Protein AF-A0A9D3VKT8-F1 (afdb_monomer_lite)

InterPro domains:
  IPR038005 Virus X resistance protein-like, coiled-coil domain [cd14798] (4-94)
  IPR041118 Disease resistance, N-terminal [PF18052] (5-88)

Secondary structure (DSSP, 8-state):
-TTHHHHHHHHHHHHS-HHHHHHTT-HHHHHHHHHHHHHHHHHHHHHHHHT---HHHHHHHHHHHHHHHHHHHHHHHHHHHHHHHHHHHHHHHHHHHS--

Foldseek 3Di:
DLLPLLVLLLVLLVVPDPVLCVVVVNNVVSVVLNVVSVVLNVLVVVCVVVVDPDPVSVVSSVVSSVVSVVSSVVSVVVVVVSVVVVVVVVVVVVVVVVVD

Radius of gyration: 18.7 Å; chains: 1; bounding box: 42×17×60 Å

Organism: NCBI:txid47602

pLDDT: mean 78.53, std 13.2, range [42.81, 93.44]

Sequence (100 aa):
MEFSAISSALETIGELTQEVTSLWGVDEQVQGLANELRWMQSFLQVADARRVDHEVIRTSVVEIRELAYDAEDVIETFSLKVASKRKDGFSNCIKGLLVS

Structure (mmCIF, N/CA/C/O backbone):
data_AF-A0A9D3VKT8-F1
#
_entry.id   AF-A0A9D3VKT8-F1
#
loop_
_atom_site.group_PDB
_atom_site.id
_atom_site.type_symbol
_atom_site.label_atom_id
_atom_site.label_alt_id
_atom_site.label_comp_id
_atom_site.label_asym_id
_atom_site.label_entity_id
_atom_site.label_seq_id
_atom_site.pdbx_PDB_ins_code
_atom_site.Cartn_x
_atom_site.Cartn_y
_atom_site.Cartn_z
_atom_site.occupancy
_atom_site.B_iso_or_equiv
_atom_site.auth_seq_id
_atom_site.auth_comp_id
_atom_site.auth_asym_id
_atom_site.auth_atom_id
_atom_site.pdbx_PDB_model_num
ATOM 1 N N . MET A 1 1 ? -4.086 5.255 -14.704 1.00 56.19 1 MET A N 1
ATOM 2 C CA . MET A 1 1 ? -4.816 4.213 -13.950 1.00 56.19 1 MET A CA 1
ATOM 3 C C . MET A 1 1 ? -3.888 3.434 -13.017 1.00 56.19 1 MET A C 1
ATOM 5 O O . MET A 1 1 ? -4.336 3.047 -11.958 1.00 56.19 1 MET A O 1
ATOM 9 N N . GLU A 1 2 ? -2.594 3.277 -13.324 1.00 59.78 2 GLU A N 1
ATOM 10 C CA . GLU A 1 2 ? -1.661 2.483 -12.488 1.00 59.78 2 GLU A CA 1
ATOM 11 C C . GLU A 1 2 ? -1.359 3.079 -11.105 1.00 59.78 2 GLU A C 1
ATOM 13 O O . GLU A 1 2 ? -1.032 2.360 -10.173 1.00 59.78 2 GLU A O 1
ATOM 18 N N . PHE A 1 3 ? -1.526 4.392 -10.956 1.00 71.06 3 PHE A N 1
ATOM 19 C CA . PHE A 1 3 ? -1.259 5.099 -9.705 1.00 71.06 3 PHE A CA 1
ATOM 20 C C . PHE A 1 3 ? -2.455 5.153 -8.746 1.00 71.06 3 PHE A C 1
ATOM 22 O O . PHE A 1 3 ? -2.276 5.540 -7.595 1.00 71.06 3 PHE A O 1
ATOM 29 N N . SER A 1 4 ? -3.676 4.834 -9.199 1.00 80.38 4 SER A N 1
ATOM 30 C CA . SER A 1 4 ? -4.877 5.103 -8.394 1.00 80.38 4 SER A CA 1
ATOM 31 C C . SER A 1 4 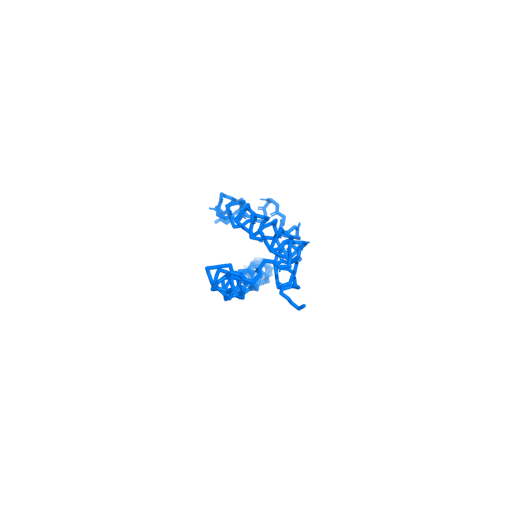? -5.021 4.149 -7.214 1.00 80.38 4 SER A C 1
ATOM 33 O O . SER A 1 4 ? -5.331 4.619 -6.129 1.00 80.38 4 SER A O 1
ATOM 35 N N . ALA A 1 5 ? -4.740 2.856 -7.402 1.00 79.88 5 ALA A N 1
ATOM 36 C CA . ALA A 1 5 ? -4.826 1.862 -6.329 1.00 79.88 5 ALA A CA 1
ATOM 37 C C . ALA A 1 5 ? -3.805 2.146 -5.214 1.00 79.88 5 ALA A C 1
ATOM 39 O O . ALA A 1 5 ? -4.155 2.206 -4.043 1.00 79.88 5 ALA A O 1
ATOM 40 N N . ILE A 1 6 ? -2.551 2.444 -5.578 1.00 84.56 6 ILE A N 1
ATOM 41 C CA . ILE A 1 6 ? -1.500 2.767 -4.600 1.00 84.56 6 ILE A CA 1
ATOM 42 C C . ILE A 1 6 ? -1.835 4.041 -3.816 1.00 84.56 6 ILE A C 1
ATOM 44 O O . ILE A 1 6 ? -1.652 4.083 -2.602 1.00 84.56 6 ILE A O 1
ATOM 48 N N . SER A 1 7 ? -2.328 5.084 -4.491 1.00 87.19 7 SER A N 1
ATOM 49 C CA . SER A 1 7 ? -2.732 6.321 -3.814 1.00 87.19 7 SER A CA 1
ATOM 50 C C . SER A 1 7 ? -3.936 6.103 -2.891 1.00 87.19 7 SER A C 1
ATOM 52 O O . SER A 1 7 ? -3.904 6.598 -1.770 1.00 87.19 7 SER A O 1
ATOM 54 N N . SER A 1 8 ? -4.938 5.334 -3.335 1.00 85.19 8 SER A N 1
ATOM 55 C CA . SER A 1 8 ? -6.107 4.928 -2.536 1.00 85.19 8 SER A CA 1
ATOM 56 C C . SER A 1 8 ? -5.671 4.195 -1.263 1.00 85.19 8 SER A C 1
ATOM 58 O O . SER A 1 8 ? -5.965 4.633 -0.153 1.00 85.19 8 SER A O 1
ATOM 60 N N . ALA A 1 9 ? -4.840 3.159 -1.407 1.00 85.56 9 ALA A N 1
ATOM 61 C CA . ALA A 1 9 ? -4.314 2.385 -0.287 1.00 85.56 9 ALA A CA 1
ATOM 62 C C . ALA A 1 9 ? -3.502 3.245 0.704 1.00 85.56 9 ALA A C 1
ATOM 64 O O . ALA A 1 9 ? -3.639 3.094 1.919 1.00 85.56 9 ALA A O 1
ATOM 65 N N . LEU A 1 10 ? -2.675 4.175 0.209 1.00 88.12 10 LEU A N 1
ATOM 66 C CA . LEU A 1 10 ? -1.919 5.104 1.058 1.00 88.12 10 LEU A CA 1
ATOM 67 C C . LEU A 1 10 ? -2.823 6.094 1.804 1.00 88.12 10 LEU A C 1
ATOM 69 O O . LEU A 1 10 ? -2.529 6.420 2.955 1.00 88.12 10 LEU A O 1
ATOM 73 N N . GLU A 1 11 ? -3.896 6.568 1.171 1.00 88.38 11 GLU A N 1
ATOM 74 C CA . GLU A 1 11 ? -4.901 7.424 1.805 1.00 88.38 11 GLU A CA 1
ATOM 75 C C . GLU A 1 11 ? -5.608 6.667 2.930 1.00 88.38 11 GLU A C 1
ATOM 77 O O . GLU A 1 11 ? -5.607 7.133 4.068 1.00 88.38 11 GLU A O 1
ATOM 82 N N . THR A 1 12 ? -6.085 5.447 2.663 1.00 85.44 12 THR A N 1
ATOM 83 C CA . THR A 1 12 ? -6.739 4.614 3.680 1.00 85.44 12 THR A CA 1
ATOM 84 C C . THR A 1 12 ? -5.802 4.278 4.842 1.00 85.44 12 THR A C 1
ATOM 86 O O . THR A 1 12 ? -6.212 4.353 5.998 1.00 85.44 12 THR A O 1
ATOM 89 N N . ILE A 1 13 ? -4.523 3.973 4.582 1.00 86.62 13 ILE A N 1
ATOM 90 C CA . ILE A 1 13 ? -3.531 3.798 5.657 1.00 86.62 13 ILE A CA 1
ATOM 91 C C . ILE A 1 13 ? -3.358 5.089 6.468 1.00 86.62 13 ILE A C 1
ATOM 93 O O . ILE A 1 13 ? -3.217 5.023 7.685 1.00 86.62 13 ILE A O 1
ATOM 97 N N . GLY A 1 14 ? -3.379 6.258 5.824 1.00 84.81 14 GLY A N 1
ATOM 98 C CA . GLY A 1 14 ? -3.310 7.549 6.511 1.00 84.81 14 GLY A CA 1
ATOM 99 C C . GLY A 1 14 ? -4.507 7.824 7.427 1.00 84.81 14 GLY A C 1
ATOM 100 O O . GLY A 1 14 ? -4.358 8.509 8.438 1.00 84.81 14 GLY A O 1
ATOM 101 N N . GLU A 1 15 ? -5.676 7.274 7.103 1.00 85.06 15 GLU A N 1
ATOM 102 C CA . GLU A 1 15 ? -6.887 7.369 7.926 1.00 85.06 15 GLU A CA 1
ATOM 103 C C . GLU A 1 15 ? -6.898 6.383 9.107 1.00 85.06 15 GLU A C 1
ATOM 105 O O . GLU A 1 15 ? -7.598 6.613 10.102 1.00 85.06 15 GLU A O 1
ATOM 110 N N . LEU A 1 16 ? -6.109 5.304 9.046 1.00 81.19 16 LEU A N 1
ATOM 111 C CA . LEU A 1 16 ? -5.917 4.407 10.183 1.00 81.19 16 LEU A CA 1
ATOM 112 C C . LEU A 1 16 ? -5.170 5.154 11.297 1.00 81.19 16 LEU A C 1
ATOM 114 O O . LEU A 1 16 ? -3.996 5.497 11.177 1.00 81.19 16 LEU A O 1
ATOM 118 N N . THR A 1 17 ? -5.847 5.407 12.420 1.00 77.69 17 THR A N 1
ATOM 119 C CA . THR A 1 17 ? -5.206 6.091 13.548 1.00 77.69 17 THR A CA 1
ATOM 120 C C . THR A 1 17 ? -4.168 5.186 14.212 1.00 77.69 17 THR A C 1
ATOM 122 O O . THR A 1 17 ? -4.423 4.003 14.442 1.00 77.69 17 THR A O 1
ATOM 125 N N . GLN A 1 18 ? -3.030 5.764 14.610 1.00 79.06 18 GLN A N 1
ATOM 126 C CA . GLN A 1 18 ? -1.968 5.050 15.335 1.00 79.06 18 GLN A CA 1
ATOM 127 C C . GLN A 1 18 ? -2.495 4.338 16.597 1.00 79.06 18 GLN A C 1
ATOM 129 O O . GLN A 1 18 ? -2.044 3.263 16.968 1.00 79.06 18 GLN A O 1
ATOM 134 N N . GLU A 1 19 ? -3.494 4.918 17.262 1.00 76.19 19 GLU A N 1
ATOM 135 C CA . GLU A 1 19 ? -4.140 4.308 18.428 1.00 76.19 19 GLU A CA 1
ATOM 136 C C . GLU A 1 19 ? -4.863 2.995 18.080 1.00 76.19 19 GLU A C 1
ATOM 138 O O . GLU A 1 19 ? -4.830 2.041 18.855 1.00 76.19 19 GLU A O 1
ATOM 143 N N . VAL A 1 20 ? -5.497 2.918 16.905 1.00 78.00 20 VAL A N 1
ATOM 144 C CA . VAL A 1 20 ? -6.151 1.693 16.427 1.00 78.00 20 VAL A CA 1
ATOM 145 C C . VAL A 1 20 ? -5.114 0.650 16.064 1.00 78.00 20 VAL A C 1
ATOM 147 O O . VAL A 1 20 ? -5.234 -0.492 16.494 1.00 78.00 20 VAL A O 1
ATOM 150 N N . THR A 1 21 ? -4.101 1.014 15.290 1.00 82.25 21 THR A N 1
ATOM 151 C CA . THR A 1 21 ? -3.068 0.057 14.888 1.00 82.25 21 THR A CA 1
ATOM 152 C C . THR A 1 21 ? -2.314 -0.477 16.106 1.00 82.25 21 THR A C 1
ATOM 154 O O . THR A 1 21 ? -2.068 -1.680 16.177 1.00 82.25 21 THR A O 1
ATOM 157 N N . SER A 1 22 ? -2.104 0.358 17.127 1.00 82.94 22 SER A N 1
ATOM 158 C CA . SER A 1 22 ? -1.445 -0.034 18.372 1.00 82.94 22 SER A CA 1
ATOM 159 C C . SER A 1 22 ? -2.307 -0.903 19.273 1.00 82.94 22 SER A C 1
ATOM 161 O O . SER A 1 22 ? -1.841 -1.931 19.765 1.00 82.94 22 SER A O 1
ATOM 163 N N . LEU A 1 23 ? -3.599 -0.585 19.410 1.00 84.81 23 LEU A N 1
ATOM 164 C CA . LEU A 1 23 ? -4.553 -1.433 20.132 1.00 84.81 23 LEU A CA 1
ATOM 165 C C . LEU A 1 23 ? -4.610 -2.856 19.556 1.00 84.81 23 LEU A C 1
ATOM 167 O O . LEU A 1 23 ? -4.815 -3.820 20.291 1.00 84.81 23 LEU A O 1
ATOM 171 N N . TRP A 1 24 ? -4.444 -2.978 18.240 1.00 83.62 24 TRP A N 1
ATOM 172 C CA . TRP A 1 24 ? -4.461 -4.251 17.526 1.00 83.62 24 TRP A CA 1
ATOM 173 C C . TRP A 1 24 ? -3.067 -4.874 17.354 1.00 83.62 24 TRP A C 1
ATOM 175 O O . TRP A 1 24 ? -2.976 -5.996 16.860 1.00 83.62 24 TRP A O 1
ATOM 185 N N . GLY A 1 25 ? -2.002 -4.189 17.789 1.00 88.06 25 GLY A N 1
ATOM 186 C CA . GLY A 1 25 ? -0.619 -4.664 17.715 1.00 88.06 25 GLY A CA 1
ATOM 187 C C . GLY A 1 25 ? -0.078 -4.798 16.289 1.00 88.06 25 GLY A C 1
ATOM 188 O O . GLY A 1 25 ? 0.735 -5.684 16.039 1.00 88.06 25 GLY A O 1
ATOM 189 N N . VAL A 1 26 ? -0.558 -3.966 15.358 1.00 87.38 26 VAL A N 1
ATOM 190 C CA . VAL A 1 26 ? -0.229 -4.036 13.922 1.00 87.38 26 VAL A CA 1
ATOM 191 C C . VAL A 1 26 ? 0.535 -2.814 13.388 1.00 87.38 26 VAL A C 1
ATOM 193 O O . VAL A 1 26 ? 0.618 -2.616 12.177 1.00 87.38 26 VAL A O 1
ATOM 196 N N . ASP A 1 27 ? 1.077 -1.968 14.269 1.00 87.38 27 ASP A N 1
ATOM 197 C CA . ASP A 1 27 ? 1.757 -0.719 13.885 1.00 87.38 27 ASP A CA 1
ATOM 198 C C . ASP A 1 27 ? 2.903 -0.943 12.887 1.00 87.38 27 ASP A C 1
ATOM 200 O O . ASP A 1 27 ? 3.002 -0.249 11.874 1.00 87.38 27 ASP A O 1
ATOM 204 N N . GLU A 1 28 ? 3.762 -1.931 13.151 1.00 90.62 28 GLU A N 1
ATOM 205 C CA . GLU A 1 28 ? 4.928 -2.221 12.309 1.00 90.62 28 GLU A CA 1
ATOM 206 C C . GLU A 1 28 ? 4.517 -2.720 10.921 1.00 90.62 28 GLU A C 1
ATOM 208 O O . GLU A 1 28 ? 5.114 -2.325 9.920 1.00 90.62 28 GLU A O 1
ATOM 213 N N . GLN A 1 29 ? 3.472 -3.546 10.843 1.00 89.94 29 GLN A N 1
ATOM 214 C CA . GLN A 1 29 ? 2.952 -4.091 9.591 1.00 89.94 29 GLN A CA 1
ATOM 215 C C . GLN A 1 29 ? 2.327 -2.987 8.738 1.00 89.94 29 GLN A C 1
ATOM 217 O O . GLN A 1 29 ? 2.594 -2.912 7.540 1.00 89.94 29 GLN A O 1
ATOM 222 N N . VAL A 1 30 ? 1.543 -2.097 9.355 1.00 88.06 30 VAL A N 1
ATOM 223 C CA . VAL A 1 30 ? 0.933 -0.953 8.663 1.00 88.06 30 VAL A CA 1
ATOM 224 C C . VAL A 1 30 ? 2.010 0.005 8.155 1.00 88.06 30 VAL A C 1
ATOM 226 O O . VAL A 1 30 ? 1.962 0.434 7.001 1.00 88.06 30 VAL A O 1
ATOM 229 N N . GLN A 1 31 ? 3.029 0.295 8.969 1.00 90.50 31 GLN A N 1
ATOM 230 C CA . GLN A 1 31 ? 4.145 1.141 8.552 1.00 90.50 31 GLN A CA 1
ATOM 231 C C . GLN A 1 31 ? 4.988 0.491 7.442 1.00 90.50 31 GLN A C 1
ATOM 233 O O . GLN A 1 31 ? 5.420 1.186 6.519 1.00 90.50 31 GLN A O 1
ATOM 238 N N . GLY A 1 32 ? 5.216 -0.823 7.513 1.00 91.94 32 GLY A N 1
ATOM 239 C CA . GLY A 1 32 ? 5.910 -1.595 6.482 1.00 91.94 32 GLY A CA 1
ATOM 240 C C . GLY A 1 32 ? 5.188 -1.522 5.140 1.00 91.94 32 GLY A C 1
ATOM 241 O O . GLY A 1 32 ? 5.786 -1.106 4.147 1.00 91.94 32 GLY A O 1
ATOM 242 N N . LEU A 1 33 ? 3.882 -1.797 5.136 1.00 90.25 33 LEU A N 1
ATOM 243 C CA . LEU A 1 33 ? 3.048 -1.719 3.937 1.00 90.25 33 LEU A CA 1
ATOM 244 C C . LEU A 1 33 ? 3.041 -0.305 3.336 1.00 90.25 33 LEU A C 1
ATOM 246 O O . LEU A 1 33 ? 3.207 -0.137 2.129 1.00 90.25 33 LEU A O 1
ATOM 250 N N . ALA A 1 34 ? 2.939 0.734 4.171 1.00 90.56 34 ALA A N 1
ATOM 251 C CA . ALA A 1 34 ? 3.004 2.122 3.712 1.00 90.56 34 ALA A CA 1
ATOM 252 C C . ALA A 1 34 ? 4.346 2.470 3.047 1.00 90.56 34 ALA A C 1
ATOM 254 O O . ALA A 1 34 ? 4.394 3.277 2.115 1.00 90.56 34 ALA A O 1
ATOM 255 N N . ASN A 1 35 ? 5.449 1.903 3.540 1.00 93.44 35 ASN A N 1
ATOM 256 C CA . ASN A 1 35 ? 6.776 2.122 2.971 1.00 93.44 35 ASN A CA 1
ATOM 257 C C . ASN A 1 35 ? 6.925 1.411 1.620 1.00 93.44 35 ASN A C 1
ATOM 259 O O . ASN A 1 35 ? 7.426 2.017 0.672 1.00 93.44 35 ASN A O 1
ATOM 263 N N . GLU A 1 36 ? 6.452 0.169 1.512 1.00 91.31 36 GLU A N 1
ATOM 264 C CA . GLU A 1 36 ? 6.462 -0.595 0.260 1.00 91.31 36 GLU A CA 1
ATOM 265 C C . GLU A 1 36 ? 5.602 0.079 -0.815 1.00 91.31 36 GLU A C 1
ATOM 267 O O . GLU A 1 36 ? 6.081 0.315 -1.925 1.00 91.31 36 GLU A O 1
ATOM 272 N N . LEU A 1 37 ? 4.387 0.516 -0.471 1.00 90.44 37 LEU A N 1
ATOM 273 C CA . LEU A 1 37 ? 3.502 1.241 -1.388 1.00 90.44 37 LEU A CA 1
ATOM 274 C C . LEU A 1 37 ? 4.119 2.562 -1.877 1.00 90.44 37 LEU A C 1
ATOM 276 O O . LEU A 1 37 ? 4.039 2.882 -3.064 1.00 90.44 37 LEU A O 1
ATOM 280 N N . ARG A 1 38 ? 4.802 3.322 -1.007 1.00 92.38 38 ARG A N 1
ATOM 281 C CA . ARG A 1 38 ? 5.538 4.534 -1.425 1.00 92.38 38 ARG A CA 1
ATOM 282 C C . ARG A 1 38 ? 6.707 4.220 -2.354 1.00 92.38 38 ARG A C 1
ATOM 284 O O . ARG A 1 38 ? 6.973 4.983 -3.288 1.00 92.38 38 ARG A O 1
ATOM 291 N N . TRP A 1 39 ? 7.413 3.120 -2.103 1.00 91.62 39 TRP A N 1
ATOM 292 C CA . TRP A 1 39 ? 8.494 2.674 -2.976 1.00 91.62 39 TRP A CA 1
ATOM 293 C C . TRP A 1 39 ? 7.954 2.314 -4.364 1.00 91.62 39 TRP A C 1
ATOM 295 O O . TRP A 1 39 ? 8.470 2.809 -5.367 1.00 91.62 39 TRP A O 1
ATOM 305 N N . MET A 1 40 ? 6.858 1.553 -4.421 1.00 89.19 40 MET A N 1
ATOM 306 C CA . MET A 1 40 ? 6.165 1.203 -5.662 1.00 89.19 40 MET A CA 1
ATOM 307 C C . MET A 1 40 ? 5.682 2.449 -6.415 1.00 89.19 40 MET A C 1
ATOM 309 O O . MET A 1 40 ? 5.930 2.581 -7.613 1.00 89.19 40 MET A O 1
ATOM 313 N N . GLN A 1 41 ? 5.075 3.413 -5.714 1.00 88.69 41 GLN A N 1
ATOM 314 C CA . GLN A 1 41 ? 4.655 4.689 -6.300 1.00 88.69 41 GLN A CA 1
ATOM 315 C C . GLN A 1 41 ? 5.833 5.429 -6.950 1.00 88.69 41 GLN A C 1
ATOM 317 O O . GLN A 1 41 ? 5.726 5.897 -8.084 1.00 88.69 41 GLN A O 1
ATOM 322 N N . SER A 1 42 ? 6.969 5.496 -6.252 1.00 89.75 42 SER A N 1
ATOM 323 C CA . SER A 1 42 ? 8.188 6.136 -6.756 1.00 89.75 42 SER A CA 1
ATOM 324 C C . SER A 1 42 ? 8.752 5.403 -7.977 1.00 89.75 42 SER A C 1
ATOM 326 O O . SER A 1 42 ? 9.165 6.041 -8.946 1.00 89.75 42 SER A O 1
ATOM 328 N N . PHE A 1 43 ? 8.741 4.067 -7.971 1.00 86.25 43 PHE A N 1
ATOM 329 C CA . PHE A 1 43 ? 9.176 3.258 -9.110 1.00 86.25 43 PHE A CA 1
ATOM 330 C C . PHE A 1 43 ? 8.324 3.535 -10.353 1.00 86.25 43 PHE A C 1
ATOM 332 O O . PHE A 1 43 ? 8.869 3.820 -11.421 1.00 86.25 43 PHE A O 1
ATOM 339 N N . LEU A 1 44 ? 6.995 3.523 -10.208 1.00 84.06 44 LEU A N 1
ATOM 340 C CA . LEU A 1 44 ? 6.073 3.799 -11.311 1.00 84.06 44 LEU A CA 1
ATOM 341 C C . LEU A 1 44 ? 6.255 5.218 -11.869 1.00 84.06 44 LEU A C 1
ATOM 343 O O . LEU A 1 44 ? 6.236 5.402 -13.083 1.00 84.06 44 LEU A O 1
ATOM 347 N N . GLN A 1 45 ? 6.504 6.218 -11.014 1.00 86.06 45 GLN A N 1
ATOM 348 C CA . GLN A 1 45 ? 6.799 7.586 -11.461 1.00 86.06 45 GLN A CA 1
ATOM 349 C C . GLN A 1 45 ? 8.061 7.642 -12.333 1.00 86.06 45 GLN A C 1
ATOM 351 O O . GLN A 1 45 ? 8.088 8.339 -13.347 1.00 86.06 45 GLN A O 1
ATOM 356 N N . VAL A 1 46 ? 9.107 6.895 -11.967 1.00 84.50 46 VAL A N 1
ATOM 357 C CA . VAL A 1 46 ? 10.346 6.815 -12.754 1.00 84.50 46 VAL A CA 1
ATOM 358 C C . VAL A 1 46 ? 10.124 6.075 -14.075 1.00 84.50 46 VAL A C 1
ATOM 360 O O . VAL A 1 46 ? 10.648 6.510 -15.105 1.00 84.50 46 VAL A O 1
ATOM 363 N N . ALA A 1 47 ? 9.359 4.981 -14.058 1.00 82.44 47 ALA A N 1
ATOM 364 C CA . ALA A 1 47 ? 9.021 4.210 -15.251 1.00 82.44 47 ALA A CA 1
ATOM 365 C C . ALA A 1 47 ? 8.242 5.057 -16.274 1.00 82.44 47 ALA A C 1
ATOM 367 O O . ALA A 1 47 ? 8.615 5.096 -17.450 1.00 82.44 47 ALA A O 1
ATOM 368 N N . ASP A 1 48 ? 7.230 5.797 -15.808 1.00 82.00 48 ASP A N 1
ATOM 369 C CA . ASP A 1 48 ? 6.393 6.674 -16.633 1.00 82.00 48 ASP A CA 1
ATOM 370 C C . ASP A 1 48 ? 7.194 7.860 -17.196 1.00 82.00 48 ASP A C 1
ATOM 372 O O . ASP A 1 48 ? 7.232 8.081 -18.409 1.00 82.00 48 ASP A O 1
ATOM 376 N N . ALA A 1 49 ? 7.945 8.565 -16.339 1.00 82.00 49 ALA A N 1
ATOM 377 C CA . ALA A 1 49 ? 8.713 9.749 -16.733 1.00 82.00 49 ALA A CA 1
ATOM 378 C C . ALA A 1 49 ? 9.777 9.452 -17.798 1.00 82.00 49 ALA A C 1
ATOM 380 O O . ALA A 1 49 ? 10.058 10.288 -18.659 1.00 82.00 49 ALA A O 1
ATOM 381 N N . ARG A 1 50 ? 10.390 8.267 -17.747 1.00 76.19 50 ARG A N 1
ATOM 382 C CA . ARG A 1 50 ? 11.437 7.888 -18.697 1.00 76.19 50 ARG A CA 1
ATOM 383 C C . ARG A 1 50 ? 10.883 7.218 -19.959 1.00 76.19 50 ARG A C 1
ATOM 385 O O . ARG A 1 50 ? 11.669 6.971 -20.871 1.00 76.19 50 ARG A O 1
ATOM 392 N N . ARG A 1 51 ? 9.570 6.930 -20.024 1.00 66.06 51 ARG A N 1
ATOM 393 C CA . ARG A 1 51 ? 8.908 6.151 -21.095 1.00 66.06 51 ARG A CA 1
ATOM 394 C C . ARG A 1 51 ? 9.729 4.918 -21.486 1.00 66.06 51 ARG A C 1
ATOM 396 O O . ARG A 1 51 ? 9.885 4.619 -22.669 1.00 66.06 51 ARG A O 1
ATOM 403 N N . VAL A 1 52 ? 10.340 4.266 -20.494 1.00 63.31 52 VAL A N 1
ATOM 404 C CA . VAL A 1 52 ? 11.308 3.195 -20.742 1.00 63.31 52 VAL A CA 1
ATOM 405 C C . VAL A 1 52 ? 10.527 1.964 -21.161 1.00 63.31 52 VAL A C 1
ATOM 407 O O . VAL A 1 52 ? 9.962 1.259 -20.330 1.00 63.31 52 VAL A O 1
ATOM 410 N N . ASP A 1 53 ? 10.508 1.712 -22.465 1.00 64.44 53 ASP A N 1
ATOM 411 C CA . ASP A 1 53 ? 9.945 0.496 -23.038 1.00 64.44 53 ASP A CA 1
ATOM 412 C C . ASP A 1 53 ? 10.967 -0.640 -22.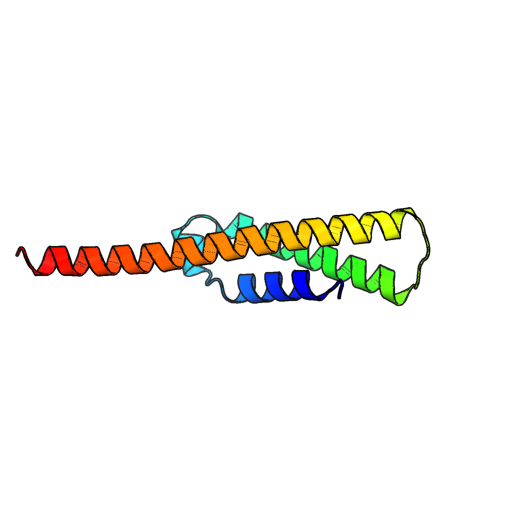906 1.00 64.44 53 ASP A C 1
ATOM 414 O O . ASP A 1 53 ? 11.650 -1.032 -23.850 1.00 64.44 53 ASP A O 1
ATOM 418 N N . HIS A 1 54 ? 11.154 -1.090 -21.666 1.00 78.56 54 HIS A N 1
ATOM 419 C CA . HIS A 1 54 ? 11.991 -2.230 -21.326 1.00 78.56 54 HIS A CA 1
ATOM 420 C C . HIS A 1 54 ? 11.100 -3.312 -20.730 1.00 78.56 54 HIS A C 1
ATOM 422 O O . HIS A 1 54 ? 10.343 -3.051 -19.795 1.00 78.56 54 HIS A O 1
ATOM 428 N N . GLU A 1 55 ? 11.211 -4.531 -21.250 1.00 81.94 55 GLU A N 1
ATOM 429 C CA . GLU A 1 55 ? 10.366 -5.671 -20.874 1.00 81.94 55 GLU A CA 1
ATOM 430 C C . GLU A 1 55 ? 10.303 -5.875 -19.354 1.00 81.94 55 GLU A C 1
ATOM 432 O O . GLU A 1 55 ? 9.218 -5.953 -18.790 1.00 81.94 55 GLU A O 1
ATOM 437 N N . VAL A 1 56 ? 11.456 -5.828 -18.678 1.00 82.25 56 VAL A N 1
ATOM 438 C CA . VAL A 1 56 ? 11.537 -5.909 -17.207 1.00 82.25 56 VAL A CA 1
ATOM 439 C C . VAL A 1 56 ? 10.679 -4.846 -16.515 1.00 82.25 56 VAL A C 1
ATOM 441 O O . VAL A 1 56 ? 9.972 -5.168 -15.571 1.00 82.25 56 VAL A O 1
ATOM 444 N N . ILE A 1 57 ? 10.686 -3.598 -16.994 1.00 82.19 57 ILE A N 1
ATOM 445 C CA . ILE A 1 57 ? 9.888 -2.524 -16.388 1.00 82.19 57 ILE A CA 1
ATOM 446 C C . ILE A 1 57 ? 8.400 -2.769 -16.620 1.00 82.19 57 ILE A C 1
ATOM 448 O O . ILE A 1 57 ? 7.617 -2.602 -15.691 1.00 82.19 57 ILE A O 1
ATOM 452 N N . ARG A 1 58 ? 8.003 -3.21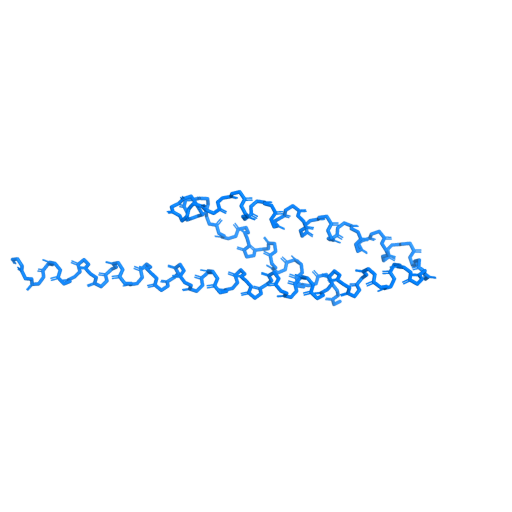5 -17.818 1.00 82.94 58 ARG A N 1
ATOM 453 C CA . ARG A 1 58 ? 6.604 -3.575 -18.095 1.00 82.94 58 ARG A CA 1
ATOM 454 C C . ARG A 1 58 ? 6.115 -4.688 -17.171 1.00 82.94 58 ARG A C 1
ATOM 456 O O . ARG A 1 58 ? 5.018 -4.574 -16.638 1.00 82.94 58 ARG A O 1
ATOM 463 N N . THR A 1 59 ? 6.920 -5.727 -16.962 1.00 87.94 59 THR A N 1
ATOM 464 C CA . THR A 1 59 ? 6.584 -6.814 -16.033 1.00 87.94 59 THR A CA 1
ATOM 465 C C . THR A 1 59 ? 6.485 -6.301 -14.600 1.00 87.94 59 THR A C 1
ATOM 467 O O . THR A 1 59 ? 5.473 -6.535 -13.949 1.00 87.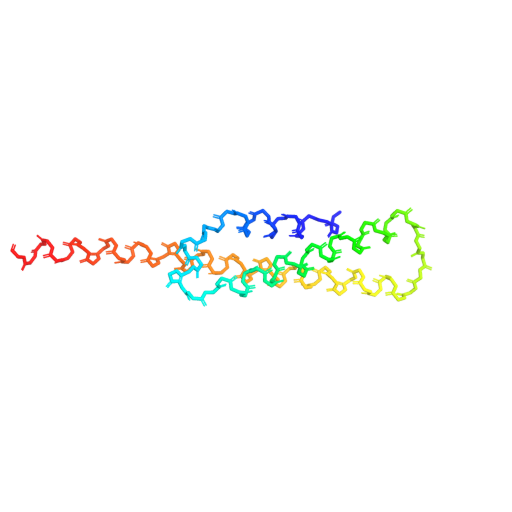94 59 THR A O 1
ATOM 470 N N . SER A 1 60 ? 7.461 -5.511 -14.138 1.00 84.69 60 SER A N 1
ATOM 471 C CA . SER A 1 60 ? 7.432 -4.929 -12.791 1.00 84.69 60 SER A CA 1
ATOM 472 C C . SER A 1 60 ? 6.220 -4.026 -12.561 1.00 84.69 60 SER A C 1
ATOM 474 O O . SER A 1 60 ? 5.647 -4.036 -11.480 1.00 84.69 60 SER A O 1
ATOM 476 N N . VAL A 1 61 ? 5.792 -3.260 -13.566 1.00 83.81 61 VAL A N 1
ATOM 477 C CA . VAL A 1 61 ? 4.584 -2.425 -13.490 1.00 83.81 61 VAL A CA 1
ATOM 478 C C . VAL A 1 61 ? 3.325 -3.275 -13.283 1.00 83.81 61 VAL A C 1
ATOM 480 O O . VAL A 1 61 ? 2.463 -2.904 -12.486 1.00 83.81 61 VAL A O 1
ATOM 483 N N . VAL A 1 62 ? 3.212 -4.412 -13.978 1.00 86.94 62 VAL A N 1
ATOM 484 C CA . VAL A 1 62 ? 2.086 -5.344 -13.803 1.00 86.94 62 VAL A CA 1
ATOM 485 C C . VAL A 1 62 ? 2.105 -5.948 -12.401 1.00 86.94 62 VAL A C 1
ATOM 487 O O . VAL A 1 62 ? 1.091 -5.895 -11.716 1.00 86.94 62 VAL A O 1
ATOM 490 N N . GLU A 1 63 ? 3.254 -6.446 -11.945 1.00 87.88 63 GLU A N 1
ATOM 491 C CA . GLU A 1 63 ? 3.397 -7.036 -10.606 1.00 87.88 63 GLU A CA 1
ATOM 492 C C . GLU A 1 63 ? 3.068 -6.034 -9.494 1.00 87.88 63 GLU A C 1
ATOM 494 O O . GLU A 1 63 ? 2.327 -6.351 -8.568 1.00 87.88 63 GLU A O 1
ATOM 499 N N . ILE A 1 64 ? 3.561 -4.798 -9.610 1.00 87.31 64 ILE A N 1
ATOM 500 C CA . ILE A 1 64 ? 3.261 -3.717 -8.663 1.00 87.31 64 ILE A CA 1
ATOM 501 C C . ILE A 1 64 ? 1.760 -3.426 -8.614 1.00 87.31 64 ILE A C 1
ATOM 503 O O . ILE A 1 64 ? 1.224 -3.135 -7.5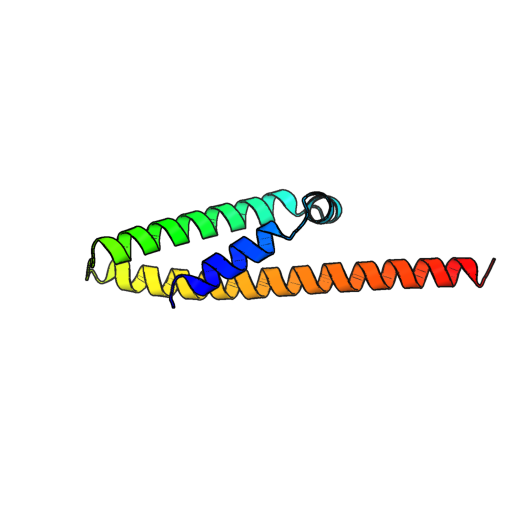47 1.00 87.31 64 ILE A O 1
ATOM 507 N N . ARG A 1 65 ? 1.072 -3.486 -9.756 1.00 83.00 65 ARG A N 1
ATOM 508 C CA . ARG A 1 65 ? -0.367 -3.241 -9.806 1.00 83.00 65 ARG A CA 1
ATOM 509 C C . ARG A 1 65 ? -1.149 -4.333 -9.081 1.00 83.00 65 ARG A C 1
ATOM 511 O O . ARG A 1 65 ? -2.026 -3.999 -8.295 1.00 83.00 65 ARG A O 1
ATOM 518 N N . GLU A 1 66 ? -0.831 -5.599 -9.336 1.00 88.44 66 GLU A N 1
ATOM 519 C CA . GLU A 1 66 ? -1.472 -6.726 -8.646 1.00 88.44 66 GLU A CA 1
ATOM 520 C C . GLU A 1 66 ? -1.237 -6.630 -7.130 1.00 88.44 66 GLU A C 1
ATOM 522 O O . GLU A 1 66 ? -2.188 -6.683 -6.356 1.00 88.44 66 GLU A O 1
ATOM 527 N N . LEU A 1 67 ? -0.002 -6.334 -6.706 1.00 87.19 67 LEU A N 1
ATOM 528 C CA . LEU A 1 67 ? 0.328 -6.123 -5.291 1.00 87.19 67 LEU A CA 1
ATOM 529 C C . LEU A 1 67 ? -0.425 -4.940 -4.666 1.00 87.19 67 LEU A C 1
ATOM 531 O O . LEU A 1 67 ? -0.770 -4.985 -3.487 1.00 87.19 67 LEU A O 1
ATOM 535 N N . ALA A 1 68 ? -0.684 -3.877 -5.429 1.00 81.69 68 ALA A N 1
ATOM 536 C CA . ALA A 1 68 ? -1.467 -2.745 -4.946 1.00 81.69 68 ALA A CA 1
ATOM 537 C C . ALA A 1 68 ? -2.936 -3.120 -4.704 1.00 81.69 68 ALA A C 1
ATOM 539 O O . ALA A 1 68 ? -3.508 -2.655 -3.720 1.00 81.69 68 ALA A O 1
ATOM 540 N N . TYR A 1 69 ? -3.527 -3.963 -5.558 1.00 83.62 69 TYR A N 1
ATOM 541 C CA . TYR A 1 69 ? -4.881 -4.483 -5.343 1.00 83.62 69 TYR A CA 1
ATOM 542 C C . TYR A 1 69 ? -4.942 -5.416 -4.134 1.00 83.62 69 TYR A C 1
ATOM 544 O O . TYR A 1 69 ? -5.807 -5.244 -3.281 1.00 83.62 69 TYR A O 1
ATOM 552 N N . ASP A 1 70 ? -3.975 -6.326 -3.993 1.00 88.12 70 ASP A N 1
ATOM 553 C CA . ASP A 1 70 ? -3.884 -7.191 -2.812 1.00 88.12 70 ASP A CA 1
ATOM 554 C C . ASP A 1 70 ? -3.760 -6.365 -1.518 1.00 88.12 70 ASP A C 1
ATOM 556 O O . ASP A 1 70 ? -4.383 -6.676 -0.499 1.00 88.12 70 ASP A O 1
ATOM 560 N N . ALA A 1 71 ? -2.974 -5.284 -1.547 1.00 82.62 71 ALA A N 1
ATOM 561 C CA . ALA A 1 71 ? -2.845 -4.367 -0.421 1.00 82.62 71 ALA A CA 1
ATOM 562 C C . ALA A 1 71 ? -4.164 -3.640 -0.114 1.00 82.62 71 ALA A C 1
ATOM 564 O O . ALA A 1 71 ? -4.553 -3.572 1.054 1.00 82.62 71 ALA A O 1
ATOM 565 N N . GLU A 1 72 ? -4.850 -3.117 -1.134 1.00 81.25 72 GLU A N 1
ATOM 566 C CA . GLU A 1 72 ? -6.152 -2.449 -1.002 1.00 81.25 72 GLU A CA 1
ATOM 567 C C . GLU A 1 72 ? -7.185 -3.374 -0.336 1.00 81.25 72 GLU A C 1
ATOM 569 O O . GLU A 1 72 ? -7.759 -3.002 0.691 1.00 81.25 72 GLU A O 1
ATOM 574 N N . ASP A 1 73 ? -7.317 -4.616 -0.811 1.00 86.25 73 ASP A N 1
ATOM 575 C CA . ASP A 1 73 ? -8.239 -5.622 -0.263 1.00 86.25 73 ASP A CA 1
ATOM 576 C C . ASP A 1 73 ? -7.940 -5.955 1.211 1.00 86.25 73 ASP A C 1
ATOM 578 O O . ASP A 1 73 ? -8.846 -6.087 2.051 1.00 86.25 73 ASP A O 1
ATOM 582 N N . VAL A 1 74 ? -6.657 -6.092 1.562 1.00 86.75 74 VAL A N 1
ATOM 583 C CA . VAL A 1 74 ? -6.223 -6.368 2.940 1.00 86.75 74 VAL A CA 1
ATOM 584 C C . VAL A 1 74 ? -6.545 -5.190 3.861 1.00 86.75 74 VAL A C 1
ATOM 586 O O . VAL A 1 74 ? -7.061 -5.402 4.967 1.00 86.75 74 VAL A O 1
ATOM 589 N N . ILE A 1 75 ? -6.271 -3.960 3.421 1.00 82.00 75 ILE A N 1
ATOM 590 C CA . ILE A 1 75 ? -6.529 -2.735 4.189 1.00 82.00 75 ILE A CA 1
ATOM 591 C C . ILE A 1 75 ? -8.036 -2.523 4.378 1.00 82.00 75 ILE A C 1
ATOM 593 O O . ILE A 1 75 ? -8.477 -2.225 5.496 1.00 82.00 75 ILE A O 1
ATOM 597 N N . GLU A 1 76 ? -8.842 -2.717 3.333 1.00 84.00 76 GLU A N 1
ATOM 598 C CA . GLU A 1 76 ? -10.302 -2.615 3.409 1.00 84.00 76 GLU A CA 1
ATOM 599 C C . GLU A 1 76 ? -10.859 -3.648 4.398 1.00 84.00 76 GLU A C 1
ATOM 601 O O . GLU A 1 76 ? -11.600 -3.312 5.331 1.00 84.00 76 GLU A O 1
ATOM 606 N N . THR A 1 77 ? -10.425 -4.904 4.275 1.00 88.00 77 THR A N 1
ATOM 607 C CA . THR A 1 77 ? -10.836 -5.989 5.175 1.00 88.00 77 THR A CA 1
ATOM 608 C C . THR A 1 77 ? -10.474 -5.689 6.632 1.00 88.00 77 THR A C 1
ATOM 610 O O . THR A 1 77 ? -11.267 -5.960 7.544 1.00 88.00 77 THR A O 1
ATOM 613 N N . PHE A 1 78 ? -9.282 -5.145 6.884 1.00 83.75 78 PHE A N 1
ATOM 614 C CA . PHE A 1 78 ? -8.859 -4.741 8.224 1.00 83.75 78 PHE A CA 1
ATOM 615 C C . PHE A 1 78 ? -9.748 -3.621 8.777 1.00 83.75 78 PHE A C 1
ATOM 617 O O . PHE A 1 78 ? -10.274 -3.745 9.888 1.00 83.75 78 PHE A O 1
ATOM 624 N N . SER A 1 79 ? -9.992 -2.582 7.981 1.00 79.62 79 SER A N 1
ATOM 625 C CA . SER A 1 79 ? -10.844 -1.445 8.344 1.00 79.62 79 SER A CA 1
ATOM 626 C C . SER A 1 79 ? -12.262 -1.888 8.721 1.00 79.62 79 SER A C 1
ATOM 628 O O . SER A 1 79 ? -12.786 -1.490 9.768 1.00 79.62 79 SER A O 1
ATOM 630 N N . LEU A 1 80 ? -12.860 -2.799 7.946 1.00 83.81 80 LEU A N 1
ATOM 631 C CA . LEU A 1 80 ? -14.177 -3.376 8.240 1.00 83.81 80 LEU A CA 1
ATOM 632 C C . LEU A 1 80 ? -14.190 -4.180 9.549 1.00 83.81 80 LEU A C 1
ATOM 634 O O . LEU A 1 80 ? -15.121 -4.047 10.352 1.00 83.81 80 LEU A O 1
ATOM 638 N N . LYS A 1 81 ? -13.153 -4.987 9.813 1.00 83.19 81 LYS A N 1
ATOM 639 C CA . LYS A 1 81 ? -13.028 -5.751 11.069 1.00 83.19 81 LYS A CA 1
ATOM 640 C C . LYS A 1 81 ? -12.918 -4.831 12.283 1.00 83.19 81 LYS A C 1
ATOM 642 O O . LYS A 1 81 ? -13.603 -5.063 13.283 1.00 83.19 81 LYS A O 1
ATOM 647 N N . VAL A 1 82 ? -12.110 -3.774 12.190 1.00 80.06 82 VAL A N 1
ATOM 648 C CA . VAL A 1 82 ? -11.979 -2.759 13.246 1.00 80.06 82 VAL A CA 1
ATOM 649 C C . VAL A 1 82 ? -13.323 -2.069 13.495 1.00 80.06 82 VAL A C 1
ATOM 651 O O . VAL A 1 82 ? -13.759 -1.962 14.646 1.00 80.06 82 VAL A O 1
ATOM 654 N N . ALA A 1 83 ? -14.021 -1.649 12.436 1.00 78.56 83 ALA A N 1
ATOM 655 C CA . ALA A 1 83 ? -15.320 -0.988 12.540 1.00 78.56 83 ALA A CA 1
ATOM 656 C C . ALA A 1 83 ? -16.392 -1.893 13.175 1.00 78.56 83 ALA A C 1
ATOM 658 O O . ALA A 1 83 ? -17.129 -1.455 14.063 1.00 78.56 83 ALA A O 1
ATOM 659 N N . SER A 1 84 ? -16.447 -3.173 12.788 1.00 77.88 84 SER A N 1
ATOM 660 C CA . SER A 1 84 ? -17.374 -4.153 13.371 1.00 77.88 84 SER A CA 1
ATOM 661 C C . SER A 1 84 ? -17.121 -4.359 14.865 1.00 77.88 84 SER A C 1
ATOM 663 O O . SER A 1 84 ? -18.056 -4.366 15.664 1.00 77.88 84 SER A O 1
ATOM 665 N N . LYS A 1 85 ? -15.855 -4.473 15.275 1.00 69.81 85 LYS A N 1
ATOM 666 C CA . LYS A 1 85 ? -15.486 -4.738 16.673 1.00 69.81 85 LYS A CA 1
ATOM 667 C C . LYS A 1 85 ? -15.758 -3.558 17.601 1.00 69.81 85 LYS A C 1
ATOM 669 O O . LYS A 1 85 ? -16.150 -3.772 18.747 1.00 69.81 85 LYS A O 1
ATOM 674 N N . ARG A 1 86 ? -15.652 -2.320 17.105 1.00 63.81 86 ARG A N 1
ATOM 675 C CA . ARG A 1 86 ? -16.129 -1.130 17.834 1.00 63.81 86 ARG A CA 1
ATOM 676 C C . ARG A 1 86 ? -17.636 -1.197 18.109 1.00 63.81 86 ARG A C 1
ATOM 678 O O . ARG A 1 86 ? -18.080 -0.822 19.193 1.00 63.81 86 ARG A O 1
ATOM 685 N N . LYS A 1 87 ? -18.417 -1.718 17.159 1.00 59.75 87 LYS A N 1
ATOM 686 C CA . LYS A 1 87 ? -19.876 -1.878 17.273 1.00 59.75 87 LYS A CA 1
ATOM 687 C C . LYS A 1 87 ? -20.273 -2.988 18.260 1.00 59.75 87 LYS A C 1
ATOM 689 O O . LYS A 1 87 ? -21.231 -2.824 19.021 1.00 59.75 87 LYS A O 1
ATOM 694 N N . ASP A 1 88 ? -19.498 -4.073 18.303 1.00 58.22 88 ASP A N 1
ATOM 695 C CA . ASP A 1 88 ? -19.670 -5.169 19.267 1.00 58.22 88 ASP A CA 1
ATOM 696 C C . ASP A 1 88 ? -19.319 -4.743 20.701 1.00 58.22 88 ASP A C 1
ATOM 698 O O . ASP A 1 88 ? -20.045 -5.076 21.640 1.00 58.22 88 ASP A O 1
ATOM 702 N N . GLY A 1 89 ? -18.253 -3.952 20.878 1.00 54.88 89 GLY A N 1
ATOM 703 C CA . GLY A 1 89 ? -17.888 -3.365 22.171 1.00 54.88 89 GLY A CA 1
ATOM 704 C C . GLY A 1 89 ? -18.991 -2.461 22.728 1.00 54.88 89 GLY A C 1
ATOM 705 O O . GLY A 1 89 ? -19.381 -2.605 23.884 1.00 54.88 89 GLY A O 1
ATOM 706 N N . PHE A 1 90 ? -19.581 -1.610 21.881 1.00 49.50 90 PHE A N 1
ATOM 707 C CA . PHE A 1 90 ? -20.723 -0.768 22.255 1.00 49.50 90 PHE A CA 1
ATOM 708 C C . PHE A 1 90 ? -21.969 -1.587 22.632 1.00 49.50 90 PHE A C 1
ATOM 710 O O . PHE A 1 90 ? -22.637 -1.280 23.619 1.00 49.50 90 PHE A O 1
ATOM 717 N N . SER A 1 91 ? -22.265 -2.663 21.894 1.00 53.94 91 SER A N 1
ATOM 718 C CA . SER A 1 91 ? -23.393 -3.554 22.207 1.00 53.94 91 SER A CA 1
ATOM 719 C C . SER A 1 91 ? -2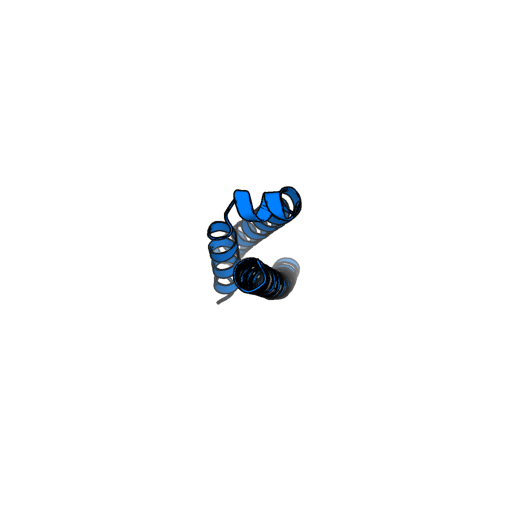3.190 -4.333 23.511 1.00 53.94 91 SER A C 1
ATOM 721 O O . SER A 1 91 ? -24.161 -4.596 24.223 1.00 53.94 91 SER A O 1
ATOM 723 N N . ASN A 1 92 ? -21.950 -4.681 23.865 1.00 51.22 92 ASN A N 1
ATOM 724 C CA . ASN A 1 92 ? -21.648 -5.335 25.140 1.00 51.22 92 ASN A CA 1
ATOM 725 C C . ASN A 1 92 ? -21.728 -4.380 26.341 1.00 51.22 92 ASN A C 1
ATOM 727 O O . ASN A 1 92 ? -22.179 -4.806 27.403 1.00 51.22 92 ASN A O 1
ATOM 731 N N . CYS A 1 93 ? -21.394 -3.095 26.183 1.00 50.94 93 CYS A N 1
ATOM 732 C CA . CYS A 1 93 ? -21.576 -2.099 27.247 1.00 50.94 93 CYS A CA 1
ATOM 733 C C . CYS A 1 93 ? -23.060 -1.886 27.603 1.00 50.94 93 CYS A C 1
ATOM 735 O O . CYS A 1 93 ? -23.399 -1.715 28.771 1.00 50.94 93 CYS A O 1
ATOM 737 N N . ILE A 1 94 ? -23.965 -1.962 26.620 1.00 52.25 94 ILE A N 1
ATOM 738 C CA . ILE A 1 94 ? -25.414 -1.803 26.843 1.00 52.25 94 ILE A CA 1
ATOM 739 C C . ILE A 1 94 ? -26.019 -3.055 27.504 1.00 52.25 94 ILE A C 1
ATOM 741 O O . ILE A 1 94 ? -26.896 -2.939 28.356 1.00 52.25 94 ILE A O 1
ATOM 745 N N . LYS A 1 95 ? -25.517 -4.257 27.183 1.00 49.81 95 LYS A N 1
ATOM 746 C CA . LYS A 1 95 ? -25.941 -5.503 27.851 1.00 49.81 95 LYS A CA 1
ATOM 747 C C . LYS A 1 95 ? -25.513 -5.566 29.323 1.00 49.81 95 LYS A C 1
ATOM 749 O O . LYS A 1 95 ? -26.229 -6.161 30.118 1.00 49.81 95 LYS A O 1
ATOM 754 N N . GLY A 1 96 ? -24.393 -4.937 29.692 1.00 45.97 96 GLY A N 1
ATOM 755 C CA . GLY A 1 96 ? -23.961 -4.812 31.091 1.00 45.97 96 GLY A CA 1
ATOM 756 C C . GLY A 1 96 ? -24.803 -3.829 31.917 1.00 45.97 96 GLY A C 1
ATOM 757 O O . GLY A 1 96 ? -24.999 -4.052 33.107 1.00 45.97 96 GLY A O 1
ATOM 758 N N . LEU A 1 97 ? -25.351 -2.788 31.281 1.00 49.03 97 LEU A N 1
ATOM 759 C CA . LEU A 1 97 ? -26.185 -1.755 31.918 1.00 49.03 97 LEU A CA 1
ATOM 760 C C . LEU A 1 97 ? -27.678 -2.119 32.023 1.00 49.03 97 LEU A C 1
ATOM 762 O O . LEU A 1 97 ? -28.415 -1.444 32.730 1.00 49.03 97 LEU A O 1
ATOM 766 N N . LEU A 1 98 ? -28.138 -3.158 31.318 1.00 43.75 98 LEU A N 1
ATOM 767 C CA . LEU A 1 98 ? -29.526 -3.651 31.372 1.00 43.75 98 LEU A CA 1
ATOM 768 C C . LEU A 1 98 ? -29.713 -4.867 32.298 1.00 43.75 98 LEU A C 1
ATOM 770 O O . LEU A 1 98 ? -30.835 -5.348 32.448 1.00 43.75 98 LEU A O 1
ATOM 774 N N . VAL A 1 99 ? -28.631 -5.378 32.896 1.00 48.44 99 VAL A N 1
ATOM 775 C CA . VAL A 1 99 ? -28.640 -6.530 33.824 1.00 48.44 99 VAL A CA 1
ATOM 776 C C . VAL A 1 99 ? -27.931 -6.187 35.151 1.00 48.44 99 VAL A C 1
ATOM 778 O O . VAL A 1 99 ? -27.512 -7.080 35.882 1.00 48.44 99 VAL A O 1
ATOM 781 N N . SER A 1 100 ? -27.796 -4.898 35.485 1.00 42.81 100 SER A N 1
ATOM 782 C CA . SER A 1 100 ? -27.360 -4.431 36.812 1.00 42.81 100 SER A CA 1
ATOM 783 C C . SER A 1 100 ? -28.406 -3.550 37.482 1.00 42.81 100 SER A C 1
ATOM 785 O O . SER A 1 100 ? -29.148 -2.853 36.756 1.00 42.81 100 SER A O 1
#